Protein AF-A0A538P9Y5-F1 (afdb_monomer_lite)

pLDDT: mean 92.34, std 9.32, range [48.12, 98.31]

Foldseek 3Di:
DDDPPVVVVVVVVVVVVVVVVVVVVVVVVVVVVVVVVVVVVLVVVLVVCVVVVHDSALVSVCVVVDDDPPQQALAVLLVVLVVLADADPDCLSVCVVPPDDDPPPDDDDPVRVVSVVVRCVSSVVSVVSNVVSVVRPHHDDPDRSRD

Sequence (147 aa):
MSKSQPDILHRTRVALLWLVALLILGLVGSAVAWRMRLTRTVDAQLAALRVAGLPTSGAELNQWYPAVPDSENAALVLTQAFALMRTFPDQRSNEVARFKPPPRGQPLTPDKVKLLSDYLNLNAAALEKAAEAIKLPKSRYPIDLAQ

Secondary structure (DSSP, 8-state):
----HHHHHHHHHHHHHHHHHHHHHHHHHHHHHHHHHHHHHHHHHHHHHHHTT---SHHHHHHHSPPPPGGGBHHHHHHHHHHH----SSTHHHHHHT--PPPTTPPPPHHHHHHHHHHHHHTHHHHHHHHHHTTSSB---------

Radius of gyration: 33.43 Å; chains: 1; bounding box: 58×59×93 Å

Structure (mmCIF, N/CA/C/O backbone):
data_AF-A0A538P9Y5-F1
#
_entry.id   AF-A0A538P9Y5-F1
#
loop_
_atom_site.group_PDB
_atom_site.id
_atom_site.type_symbol
_atom_site.label_atom_id
_atom_site.label_alt_id
_atom_site.label_comp_id
_atom_site.label_asym_id
_atom_site.label_entity_id
_atom_site.label_seq_id
_atom_site.pdbx_PDB_ins_code
_atom_site.Cartn_x
_atom_site.Cartn_y
_atom_site.Cartn_z
_atom_site.occupancy
_atom_site.B_iso_or_equiv
_atom_site.auth_seq_id
_atom_site.auth_comp_id
_atom_site.auth_asym_id
_atom_site.auth_atom_id
_atom_site.pdbx_PDB_model_num
ATOM 1 N N . MET A 1 1 ? 38.936 42.019 -61.406 1.00 48.12 1 MET A N 1
ATOM 2 C CA . MET A 1 1 ? 38.155 40.762 -61.483 1.00 48.12 1 MET A CA 1
ATOM 3 C C . MET A 1 1 ? 37.155 40.733 -60.332 1.00 48.12 1 MET A C 1
ATOM 5 O O . MET A 1 1 ? 37.506 40.333 -59.230 1.00 48.12 1 MET A O 1
ATOM 9 N N . SER A 1 2 ? 35.946 41.248 -60.571 1.00 51.84 2 SER A N 1
ATOM 10 C CA . SER A 1 2 ? 34.852 41.291 -59.591 1.00 51.84 2 SER A CA 1
ATOM 11 C C . SER A 1 2 ? 34.094 39.964 -59.654 1.00 51.84 2 SER A C 1
ATOM 13 O O . SER A 1 2 ? 33.514 39.648 -60.691 1.00 51.84 2 SER A O 1
ATOM 15 N N . LYS A 1 3 ? 34.159 39.137 -58.602 1.00 53.53 3 LYS A N 1
ATOM 16 C CA . LYS A 1 3 ? 33.306 37.941 -58.505 1.00 53.53 3 LYS A CA 1
ATOM 17 C C . LYS A 1 3 ? 31.859 38.419 -58.394 1.00 53.53 3 LYS A C 1
ATOM 19 O O . LYS A 1 3 ? 31.541 39.172 -57.478 1.00 53.53 3 LYS A O 1
ATOM 24 N N . SER A 1 4 ? 31.017 37.999 -59.336 1.00 57.44 4 SER A N 1
ATOM 25 C CA . SER A 1 4 ? 29.605 38.373 -59.407 1.00 57.44 4 SER A CA 1
ATOM 26 C C . SER A 1 4 ? 28.906 38.044 -58.080 1.00 57.44 4 SER A C 1
ATOM 28 O O . SER A 1 4 ? 28.893 36.899 -57.633 1.00 57.44 4 SER A O 1
ATOM 30 N N . GLN A 1 5 ? 28.349 39.066 -57.431 1.00 57.06 5 GLN A N 1
ATOM 31 C CA . GLN A 1 5 ? 27.617 39.023 -56.158 1.00 57.06 5 GLN A CA 1
ATOM 32 C C . GLN A 1 5 ? 26.637 37.825 -55.972 1.00 57.06 5 GLN A C 1
ATOM 34 O O . GLN A 1 5 ? 26.583 37.300 -54.855 1.00 57.06 5 GLN A O 1
ATOM 39 N N . PRO A 1 6 ? 25.908 37.317 -56.997 1.00 61.50 6 PRO A N 1
ATOM 40 C CA . PRO A 1 6 ? 25.068 36.111 -56.878 1.00 61.50 6 PRO A CA 1
ATOM 41 C C . PRO A 1 6 ? 25.816 34.798 -56.569 1.00 61.50 6 PRO A C 1
ATOM 43 O O . PRO A 1 6 ? 25.277 33.962 -55.840 1.00 61.50 6 PRO A O 1
ATOM 46 N N . ASP A 1 7 ? 27.058 34.615 -57.034 1.00 68.62 7 ASP A N 1
ATOM 47 C CA . ASP A 1 7 ? 27.823 33.371 -56.806 1.00 68.62 7 ASP A CA 1
ATOM 48 C C . ASP A 1 7 ? 28.241 33.205 -55.341 1.00 68.62 7 ASP A C 1
ATOM 50 O O . ASP A 1 7 ? 28.328 32.095 -54.809 1.00 68.62 7 ASP A O 1
ATOM 54 N N . ILE A 1 8 ? 28.496 34.326 -54.665 1.00 70.44 8 ILE A N 1
ATOM 55 C CA . ILE A 1 8 ? 28.894 34.344 -53.257 1.00 70.44 8 ILE A CA 1
ATOM 56 C C . ILE A 1 8 ? 27.695 33.960 -52.379 1.00 70.44 8 ILE A C 1
ATOM 58 O O . ILE A 1 8 ? 27.845 33.155 -51.462 1.00 70.44 8 ILE A O 1
ATOM 62 N N . LEU A 1 9 ? 26.497 34.461 -52.704 1.00 73.00 9 LEU A N 1
ATOM 63 C CA . LEU A 1 9 ? 25.253 34.158 -51.986 1.00 73.00 9 LEU A CA 1
ATOM 64 C C . LEU A 1 9 ? 24.808 32.697 -52.148 1.00 73.00 9 LEU A C 1
ATOM 66 O O . LEU A 1 9 ? 24.272 32.106 -51.211 1.00 73.00 9 LEU A O 1
ATOM 70 N N . HIS A 1 10 ? 25.027 32.089 -53.316 1.00 77.31 10 HIS A N 1
ATOM 71 C CA . HIS A 1 10 ? 24.706 30.676 -53.524 1.00 77.31 10 HIS A CA 1
ATOM 72 C C . HIS A 1 10 ? 25.646 29.760 -52.722 1.00 77.31 10 HIS A C 1
ATOM 74 O O . HIS A 1 10 ? 25.187 28.856 -52.021 1.00 77.31 10 HIS A O 1
ATOM 80 N N . ARG A 1 11 ? 26.957 30.042 -52.734 1.00 80.56 11 ARG A N 1
ATOM 81 C CA . ARG A 1 11 ? 27.956 29.261 -51.982 1.00 80.56 11 ARG A CA 1
ATOM 82 C C . ARG A 1 11 ? 27.764 29.354 -50.468 1.00 80.56 11 ARG A C 1
ATOM 84 O O . ARG A 1 11 ? 27.915 28.342 -49.790 1.00 80.56 11 ARG A O 1
ATOM 91 N N . THR A 1 12 ? 27.401 30.522 -49.935 1.00 83.81 12 THR A N 1
ATOM 92 C CA . THR A 1 12 ? 27.124 30.682 -48.496 1.00 83.81 12 THR A CA 1
ATOM 93 C C . THR A 1 12 ? 25.862 29.942 -48.064 1.00 83.81 12 THR A C 1
ATOM 95 O O . THR A 1 12 ? 25.878 29.297 -47.020 1.00 83.81 12 THR A O 1
ATOM 98 N N . ARG A 1 13 ? 24.795 29.953 -48.875 1.00 87.00 13 ARG A N 1
ATOM 99 C CA . ARG A 1 13 ? 23.573 29.172 -48.608 1.00 87.00 13 ARG A CA 1
ATOM 100 C C . ARG A 1 13 ? 23.838 27.670 -48.606 1.00 87.00 13 ARG A C 1
ATOM 102 O O . ARG A 1 13 ? 23.397 26.985 -47.692 1.00 87.00 13 ARG A O 1
ATOM 109 N N . VAL A 1 14 ? 24.589 27.164 -49.585 1.00 88.25 14 VAL A N 1
ATOM 110 C CA . VAL A 1 14 ? 24.961 25.741 -49.642 1.00 88.25 14 VAL A CA 1
ATOM 111 C C . VAL A 1 14 ? 25.838 25.357 -48.446 1.00 88.25 14 VAL A C 1
ATOM 113 O O . VAL A 1 14 ? 25.577 24.343 -47.808 1.00 88.25 14 VAL A O 1
ATOM 116 N N . ALA A 1 15 ? 26.821 26.184 -48.078 1.00 89.94 15 ALA A N 1
ATOM 117 C CA . ALA A 1 15 ? 27.643 25.952 -46.888 1.00 89.94 15 ALA A CA 1
ATOM 118 C C . ALA A 1 15 ? 26.819 25.965 -45.586 1.00 89.94 15 ALA A C 1
ATOM 120 O O . ALA A 1 15 ? 27.039 25.124 -44.718 1.00 89.94 15 ALA A O 1
ATOM 121 N N . LEU A 1 16 ? 25.840 26.869 -45.466 1.00 92.50 16 LEU A N 1
ATOM 122 C CA . LEU A 1 16 ? 24.929 26.921 -44.322 1.00 92.50 16 LEU A CA 1
ATOM 123 C C . LEU A 1 16 ? 24.045 25.669 -44.249 1.00 92.50 16 LEU A C 1
ATOM 125 O O . LEU A 1 16 ? 23.893 25.105 -43.172 1.00 92.50 16 LEU A O 1
ATOM 129 N N . LEU A 1 17 ? 23.508 25.202 -45.381 1.00 94.44 17 LEU A N 1
ATOM 130 C CA . LEU A 1 17 ? 22.728 23.962 -45.442 1.00 94.44 17 LEU A CA 1
ATOM 131 C C . LEU A 1 17 ? 23.563 22.747 -45.020 1.00 94.44 17 LEU A C 1
ATOM 133 O O . LEU A 1 17 ? 23.082 21.929 -44.242 1.00 94.44 17 LEU A O 1
ATOM 137 N N . TRP A 1 18 ? 24.820 22.655 -45.462 1.00 95.38 18 TRP A N 1
ATOM 138 C CA . TRP A 1 18 ? 25.735 21.597 -45.022 1.00 95.38 18 TRP A CA 1
ATOM 139 C C . TRP A 1 18 ? 26.059 21.681 -43.532 1.00 95.38 18 TRP A C 1
ATOM 141 O O . TRP A 1 18 ? 26.080 20.657 -42.855 1.00 95.38 18 TRP A O 1
ATOM 151 N N . LEU A 1 19 ? 26.268 22.885 -43.000 1.00 95.19 19 LEU A N 1
ATOM 152 C CA . LEU A 1 19 ? 26.520 23.086 -41.575 1.00 95.19 19 LEU A CA 1
ATOM 153 C C . LEU A 1 19 ? 25.301 22.693 -40.731 1.00 95.19 19 LEU A C 1
ATOM 155 O O . LEU A 1 19 ? 25.447 21.985 -39.738 1.00 95.19 19 LEU A O 1
ATOM 159 N N . VAL A 1 20 ? 24.096 23.077 -41.155 1.00 95.94 20 VAL A N 1
ATOM 160 C CA . VAL A 1 20 ? 22.843 22.653 -40.514 1.00 95.94 20 VAL A CA 1
ATOM 161 C C . VAL A 1 20 ? 22.673 21.136 -40.605 1.00 95.94 20 VAL A C 1
ATOM 163 O O . VAL A 1 20 ? 22.346 20.506 -39.603 1.00 95.94 20 VAL A O 1
ATOM 166 N N . ALA A 1 21 ? 22.951 20.526 -41.759 1.00 95.62 21 ALA A N 1
ATOM 167 C CA . ALA A 1 21 ? 22.885 19.076 -41.926 1.00 95.62 21 ALA A CA 1
ATOM 168 C C . ALA A 1 21 ? 23.868 18.343 -40.998 1.00 95.62 21 ALA A C 1
ATOM 170 O O . ALA A 1 21 ? 23.487 17.359 -40.368 1.00 95.62 21 ALA A O 1
ATOM 171 N N . LEU A 1 22 ? 25.100 18.841 -40.851 1.00 96.75 22 LEU A N 1
ATOM 172 C CA . LEU A 1 22 ? 26.089 18.285 -39.922 1.00 96.75 22 LEU A CA 1
ATOM 173 C C . LEU A 1 22 ? 25.668 18.451 -38.458 1.00 96.75 22 LEU A C 1
ATOM 175 O O . LEU A 1 22 ? 25.842 17.522 -37.672 1.00 96.75 22 LEU A O 1
ATOM 179 N N . LEU A 1 23 ? 25.079 19.594 -38.092 1.00 96.75 23 LEU A N 1
ATOM 180 C CA . LEU A 1 23 ? 24.536 19.807 -36.748 1.00 96.75 23 LEU A CA 1
ATOM 181 C C . LEU A 1 23 ? 23.391 18.837 -36.445 1.00 96.75 23 LEU A C 1
ATOM 183 O O . LEU A 1 23 ? 23.378 18.226 -35.378 1.00 96.75 23 LEU A O 1
ATOM 187 N N . ILE A 1 24 ? 22.465 18.646 -37.389 1.00 96.75 24 ILE A N 1
ATOM 188 C CA . ILE A 1 24 ? 21.375 17.672 -37.253 1.00 96.75 24 ILE A CA 1
ATOM 189 C C . ILE A 1 24 ? 21.947 16.257 -37.127 1.00 96.75 24 ILE A C 1
ATOM 191 O O . ILE A 1 24 ? 21.546 15.521 -36.229 1.00 96.75 24 ILE A O 1
ATOM 195 N N . LEU A 1 25 ? 22.917 15.885 -37.967 1.00 97.31 25 LEU A N 1
ATOM 196 C CA . LEU A 1 25 ? 23.564 14.574 -37.912 1.00 97.31 25 LEU A CA 1
ATOM 197 C C . LEU A 1 25 ? 24.246 14.339 -36.554 1.00 97.31 25 LEU A C 1
ATOM 199 O O . LEU A 1 25 ? 24.100 13.268 -35.969 1.00 97.31 25 LEU A O 1
ATOM 203 N N . GLY A 1 26 ? 24.943 15.347 -36.023 1.00 96.88 26 GLY A N 1
ATOM 204 C CA . GLY A 1 26 ? 25.562 15.294 -34.698 1.00 96.88 26 GLY A CA 1
ATOM 205 C C . GLY A 1 26 ? 24.537 15.165 -33.567 1.00 96.88 26 GLY A C 1
ATOM 206 O O . GLY A 1 26 ? 24.728 14.376 -32.638 1.00 96.88 26 GLY A O 1
ATOM 207 N N . LEU A 1 27 ? 23.409 15.874 -33.661 1.00 97.25 27 LEU A N 1
ATOM 208 C CA . LEU A 1 27 ? 22.330 15.788 -32.677 1.00 97.25 27 LEU A CA 1
ATOM 209 C C . LEU A 1 27 ? 21.660 14.407 -32.700 1.00 97.25 27 LEU A C 1
ATOM 211 O O . LEU A 1 27 ? 21.493 13.784 -31.655 1.00 97.25 27 LEU A O 1
ATOM 215 N N . VAL A 1 28 ? 21.344 13.886 -33.888 1.00 97.31 28 VAL A N 1
ATOM 216 C CA . VAL A 1 28 ? 20.775 12.540 -34.053 1.00 97.31 28 VAL A CA 1
ATOM 217 C C . VAL A 1 28 ? 21.761 11.482 -33.562 1.00 97.31 28 VAL A C 1
ATOM 219 O O . VAL A 1 28 ? 21.381 10.602 -32.792 1.00 97.31 28 VAL A O 1
ATOM 222 N N . GLY A 1 29 ? 23.038 11.594 -33.934 1.00 97.06 29 GLY A N 1
ATOM 223 C CA . GLY A 1 29 ? 24.089 10.682 -33.488 1.00 97.06 29 GLY A CA 1
ATOM 224 C C . GLY A 1 29 ? 24.240 10.659 -31.967 1.00 97.06 29 GLY A C 1
ATOM 225 O O . GLY A 1 29 ? 24.311 9.583 -31.372 1.00 97.06 29 GLY A O 1
ATOM 226 N N . SER A 1 30 ? 24.217 11.826 -31.317 1.00 95.88 30 SER A N 1
ATOM 227 C CA . SER A 1 30 ? 24.301 11.910 -29.853 1.00 95.88 30 SER A CA 1
ATOM 228 C C . SER A 1 30 ? 23.059 11.336 -29.160 1.00 95.88 30 SER A C 1
ATOM 230 O O . SER A 1 30 ? 23.203 10.580 -28.198 1.00 95.88 30 SER A O 1
ATOM 232 N N . ALA A 1 31 ? 21.854 11.594 -29.678 1.00 96.62 31 ALA A N 1
ATOM 233 C CA . ALA A 1 31 ? 20.615 11.014 -29.158 1.00 96.62 31 ALA A CA 1
ATOM 234 C C . ALA A 1 31 ? 20.589 9.479 -29.283 1.00 96.62 31 ALA A C 1
ATOM 236 O O . ALA A 1 31 ? 20.201 8.787 -28.339 1.00 96.62 31 ALA A O 1
ATOM 237 N N . VAL A 1 32 ? 21.047 8.934 -30.416 1.00 97.44 32 VAL A N 1
ATOM 238 C CA . VAL A 1 32 ? 21.165 7.482 -30.628 1.00 97.44 32 VAL A CA 1
ATOM 239 C C . VAL A 1 32 ? 22.190 6.878 -29.671 1.00 97.44 32 VAL A C 1
ATOM 241 O O . VAL A 1 32 ? 21.878 5.905 -28.985 1.00 97.44 32 VAL A O 1
ATOM 244 N N . ALA A 1 33 ? 23.381 7.473 -29.557 1.00 96.88 33 ALA A N 1
ATOM 245 C CA . ALA A 1 33 ? 24.425 6.993 -28.652 1.00 96.88 33 ALA A CA 1
ATOM 246 C C . ALA A 1 33 ? 23.962 7.001 -27.186 1.00 96.88 33 ALA A C 1
ATOM 248 O O . ALA A 1 33 ? 24.170 6.025 -26.459 1.00 96.88 33 ALA A O 1
ATOM 249 N N . TRP A 1 34 ? 23.277 8.068 -26.765 1.00 97.56 34 TRP A N 1
ATOM 250 C CA . TRP A 1 34 ? 22.658 8.160 -25.445 1.00 97.56 34 TRP A CA 1
ATOM 251 C C . TRP A 1 34 ? 21.644 7.037 -25.222 1.00 97.56 34 TRP A C 1
ATOM 253 O O . TRP A 1 34 ? 21.711 6.333 -24.214 1.00 97.56 34 TRP A O 1
ATOM 263 N N . ARG A 1 35 ? 20.724 6.834 -26.172 1.00 97.06 35 ARG A N 1
ATOM 264 C CA . ARG A 1 35 ? 19.657 5.834 -26.055 1.00 97.06 35 ARG A CA 1
ATOM 265 C C . ARG A 1 35 ? 20.216 4.414 -26.012 1.00 97.06 35 ARG A C 1
ATOM 267 O O . ARG A 1 35 ? 19.798 3.638 -25.164 1.00 97.06 35 ARG A O 1
ATOM 274 N N . MET A 1 36 ? 21.227 4.108 -26.826 1.00 96.50 36 MET A N 1
ATOM 275 C CA . MET A 1 36 ? 21.933 2.824 -26.778 1.00 96.50 36 MET A CA 1
ATOM 276 C C . MET A 1 36 ? 22.640 2.597 -25.440 1.00 96.50 36 MET A C 1
ATOM 278 O O . MET A 1 36 ? 22.582 1.493 -24.899 1.00 96.50 36 MET A O 1
ATOM 282 N N . ARG A 1 37 ? 23.308 3.621 -24.892 1.00 96.69 37 ARG A N 1
ATOM 283 C CA . ARG A 1 37 ? 23.951 3.522 -23.575 1.00 96.69 37 ARG A CA 1
ATOM 284 C C . ARG A 1 37 ? 22.916 3.258 -22.485 1.00 96.69 37 ARG A C 1
ATOM 286 O O . ARG A 1 37 ? 23.132 2.368 -21.671 1.00 96.69 37 ARG A O 1
ATOM 293 N N . LEU A 1 38 ? 21.802 3.989 -22.504 1.00 96.00 38 LEU A N 1
ATOM 294 C CA . LEU A 1 38 ? 20.720 3.826 -21.539 1.00 96.00 38 LEU A CA 1
ATOM 295 C C . LEU A 1 38 ? 20.123 2.417 -21.597 1.00 96.00 38 LEU A C 1
ATOM 297 O O . LEU A 1 38 ? 20.044 1.764 -20.562 1.00 96.00 38 LEU A O 1
ATOM 301 N N . THR A 1 39 ? 19.779 1.926 -22.793 1.00 95.56 39 THR A N 1
ATOM 302 C CA . THR A 1 39 ? 19.260 0.563 -22.982 1.00 95.56 39 THR A CA 1
ATOM 303 C C . THR A 1 39 ? 20.232 -0.474 -22.431 1.00 95.56 39 THR A C 1
ATOM 305 O O . THR A 1 39 ? 19.843 -1.279 -21.597 1.00 95.56 39 THR A O 1
ATOM 308 N N . ARG A 1 40 ? 21.525 -0.384 -22.770 1.00 96.25 40 ARG A N 1
ATOM 309 C CA . ARG A 1 40 ? 22.541 -1.311 -22.243 1.00 96.25 40 ARG A CA 1
ATOM 310 C C . ARG A 1 40 ? 22.645 -1.282 -20.720 1.00 96.25 40 ARG A C 1
ATOM 312 O O . ARG A 1 40 ? 22.845 -2.323 -20.105 1.00 96.25 40 ARG A O 1
ATOM 319 N N . THR A 1 41 ? 22.556 -0.102 -20.106 1.00 96.38 41 THR A N 1
ATOM 320 C CA . THR A 1 41 ? 22.600 0.024 -18.644 1.00 96.38 41 THR A CA 1
ATOM 321 C C . THR A 1 41 ? 21.370 -0.601 -17.991 1.00 96.38 41 THR A C 1
ATOM 323 O O . THR A 1 41 ? 21.524 -1.331 -17.015 1.00 96.38 41 THR A O 1
ATOM 326 N N . VAL A 1 42 ? 20.176 -0.360 -18.536 1.00 95.56 42 VAL A N 1
ATOM 327 C CA . VAL A 1 42 ? 18.930 -0.972 -18.049 1.00 95.56 42 VAL A CA 1
ATOM 328 C C . VAL A 1 42 ? 18.979 -2.491 -18.211 1.00 95.56 42 VAL A C 1
ATOM 330 O O . VAL A 1 42 ? 18.750 -3.208 -17.242 1.00 95.56 42 VAL A O 1
ATOM 333 N N . ASP A 1 43 ? 19.371 -2.988 -19.384 1.00 95.44 43 ASP A N 1
ATOM 334 C CA . ASP A 1 43 ? 19.462 -4.423 -19.664 1.00 95.44 43 ASP A CA 1
ATOM 335 C C . ASP A 1 43 ? 20.455 -5.122 -18.731 1.00 95.44 43 ASP A C 1
ATOM 337 O O . ASP A 1 43 ? 20.166 -6.198 -18.213 1.00 95.44 43 ASP A O 1
ATOM 341 N N . ALA A 1 44 ? 21.607 -4.499 -18.461 1.00 95.06 44 ALA A N 1
ATOM 342 C CA . ALA A 1 44 ? 22.591 -5.038 -17.527 1.00 95.06 44 ALA A CA 1
ATOM 343 C C . ALA A 1 44 ? 22.040 -5.131 -16.093 1.00 95.06 44 ALA A C 1
ATOM 345 O O . ALA A 1 44 ? 22.286 -6.119 -15.401 1.00 95.06 44 ALA A O 1
ATOM 346 N N . GLN A 1 45 ? 21.270 -4.132 -15.649 1.00 95.56 45 GLN A N 1
ATOM 347 C CA . GLN A 1 45 ? 20.633 -4.151 -14.330 1.00 95.56 45 GLN A CA 1
ATOM 348 C C . GLN A 1 45 ? 19.528 -5.208 -14.247 1.00 95.56 45 GLN A C 1
ATOM 350 O O . GLN A 1 45 ? 19.494 -5.975 -13.286 1.00 95.56 45 GLN A O 1
ATOM 355 N N . LEU A 1 46 ? 18.665 -5.307 -15.262 1.00 95.06 46 LEU A N 1
ATOM 356 C CA . LEU A 1 46 ? 17.629 -6.341 -15.323 1.00 95.06 46 LEU A CA 1
ATOM 357 C C . LEU A 1 46 ? 18.247 -7.744 -15.392 1.00 95.06 46 LEU A C 1
ATOM 359 O O . LEU A 1 46 ? 17.766 -8.658 -14.729 1.00 95.06 46 LEU A O 1
ATOM 363 N N . ALA A 1 47 ? 19.345 -7.926 -16.126 1.00 94.00 47 ALA A N 1
ATOM 364 C CA . ALA A 1 47 ? 20.072 -9.191 -16.153 1.00 94.00 47 ALA A CA 1
ATOM 365 C C . ALA A 1 47 ? 20.625 -9.555 -14.767 1.00 94.00 47 ALA A C 1
ATOM 367 O O . ALA A 1 47 ? 20.466 -10.694 -14.333 1.00 94.00 47 ALA A O 1
ATOM 368 N N . ALA A 1 48 ? 21.208 -8.593 -14.044 1.00 95.31 48 ALA A N 1
ATOM 369 C CA . ALA A 1 48 ? 21.683 -8.813 -12.680 1.00 95.31 48 ALA A CA 1
ATOM 370 C C . ALA A 1 48 ? 20.539 -9.189 -11.717 1.00 95.31 48 ALA A C 1
ATOM 372 O O . ALA A 1 48 ? 20.690 -10.118 -10.925 1.00 95.31 48 ALA A O 1
ATOM 373 N N . LEU A 1 49 ? 19.377 -8.531 -11.821 1.00 94.25 49 LEU A N 1
ATOM 374 C CA . LEU A 1 49 ? 18.178 -8.873 -11.042 1.00 94.25 49 LEU A CA 1
ATOM 375 C C . LEU A 1 49 ? 17.661 -10.281 -11.367 1.00 94.25 49 LEU A C 1
ATOM 377 O O . LEU A 1 49 ? 17.344 -11.043 -10.455 1.00 94.25 49 LEU A O 1
ATOM 381 N N . ARG A 1 50 ? 17.642 -10.657 -12.650 1.00 93.44 50 ARG A N 1
ATOM 382 C CA . ARG A 1 50 ? 17.226 -11.996 -13.082 1.00 93.44 50 ARG A CA 1
ATOM 383 C C . ARG A 1 50 ? 18.192 -13.077 -12.585 1.00 93.44 50 ARG A C 1
ATOM 385 O O . ARG A 1 50 ? 17.738 -14.128 -12.144 1.00 93.44 50 ARG A O 1
ATOM 392 N N . VAL A 1 51 ? 19.503 -12.815 -12.584 1.00 94.88 51 VAL A N 1
ATOM 393 C CA . VAL A 1 51 ? 20.512 -13.713 -11.983 1.00 94.88 51 VAL A CA 1
ATOM 394 C C . VAL A 1 51 ? 20.308 -13.855 -10.470 1.00 94.88 51 VAL A C 1
ATOM 396 O O . VAL A 1 51 ? 20.508 -14.939 -9.931 1.00 94.88 51 VAL A O 1
ATOM 399 N N . ALA A 1 52 ? 19.853 -12.801 -9.790 1.00 94.44 52 ALA A N 1
ATOM 400 C CA . ALA A 1 52 ? 19.486 -12.849 -8.375 1.00 94.44 52 ALA A CA 1
ATOM 401 C C . ALA A 1 52 ? 18.137 -13.552 -8.100 1.00 94.44 52 ALA A C 1
ATOM 403 O O . ALA A 1 52 ? 17.737 -13.660 -6.942 1.00 94.44 52 ALA A O 1
ATOM 404 N N . GLY A 1 53 ? 17.429 -14.022 -9.135 1.00 92.25 53 GLY A N 1
ATOM 405 C CA . GLY A 1 53 ? 16.128 -14.684 -9.004 1.00 92.25 53 GLY A CA 1
ATOM 406 C C . GLY A 1 53 ? 14.964 -13.732 -8.710 1.00 92.25 53 GLY A C 1
ATOM 407 O O . GLY A 1 53 ? 13.917 -14.180 -8.246 1.00 92.25 53 GLY A O 1
ATOM 408 N N . LEU A 1 54 ? 15.139 -12.429 -8.954 1.00 94.31 54 LEU A N 1
ATOM 409 C CA . LEU A 1 54 ? 14.103 -11.417 -8.752 1.00 94.31 54 LEU A CA 1
ATOM 410 C C . LEU A 1 54 ? 13.285 -11.207 -10.038 1.00 94.31 54 LEU A C 1
ATOM 412 O O . LEU A 1 54 ? 13.852 -11.259 -11.134 1.00 94.31 54 LEU A O 1
ATOM 416 N N . PRO A 1 55 ? 11.970 -10.938 -9.931 1.00 93.88 55 PRO A N 1
ATOM 417 C CA . PRO A 1 55 ? 11.141 -10.647 -11.094 1.00 93.88 55 PRO A CA 1
ATOM 418 C C . PRO A 1 55 ? 11.557 -9.319 -11.740 1.00 93.88 55 PRO A C 1
ATOM 420 O O . PRO A 1 55 ? 11.770 -8.313 -11.064 1.00 93.88 55 PRO A O 1
ATOM 423 N N . THR A 1 56 ? 11.647 -9.314 -13.067 1.00 94.19 56 THR A N 1
ATOM 424 C CA . THR A 1 56 ? 12.056 -8.160 -13.890 1.00 94.19 56 THR A CA 1
ATOM 425 C C . THR A 1 56 ? 10.936 -7.626 -14.781 1.00 94.19 56 THR A C 1
ATOM 427 O O . THR A 1 56 ? 11.133 -6.675 -15.533 1.00 94.19 56 THR A O 1
ATOM 430 N N . SER A 1 57 ? 9.754 -8.233 -14.697 1.00 92.12 57 SER A N 1
ATOM 431 C CA . SER A 1 57 ? 8.539 -7.806 -15.388 1.00 92.12 57 SER A CA 1
ATOM 432 C C . SER A 1 57 ? 7.321 -8.008 -14.492 1.00 92.12 57 SER A C 1
ATOM 434 O O . SER A 1 57 ? 7.361 -8.806 -13.553 1.00 92.12 57 SER A O 1
ATOM 436 N N . GLY A 1 58 ? 6.222 -7.324 -14.810 1.00 91.12 58 GLY A N 1
ATOM 437 C CA . GLY A 1 58 ? 4.956 -7.510 -14.107 1.00 91.12 58 GLY A CA 1
ATOM 438 C C . GLY A 1 58 ? 4.437 -8.950 -14.179 1.00 91.12 58 GLY A C 1
ATOM 439 O O . GLY A 1 58 ? 3.994 -9.514 -13.181 1.00 91.12 58 GLY A O 1
ATOM 440 N N . ALA A 1 59 ? 4.569 -9.600 -15.339 1.00 91.19 59 ALA A N 1
ATOM 441 C CA . ALA A 1 59 ? 4.182 -11.000 -15.513 1.00 91.19 59 ALA A CA 1
ATOM 442 C C . ALA A 1 59 ? 4.988 -11.945 -14.603 1.00 91.19 59 ALA A C 1
ATOM 444 O O . ALA A 1 59 ? 4.404 -12.793 -13.927 1.00 91.19 59 ALA A O 1
ATOM 445 N N . GLU A 1 60 ? 6.312 -11.767 -14.539 1.00 92.50 60 GLU A N 1
ATOM 446 C CA . GLU A 1 60 ? 7.175 -12.522 -13.618 1.00 92.50 60 GLU A CA 1
ATOM 447 C C . GLU A 1 60 ? 6.816 -12.227 -12.155 1.00 92.50 60 GLU A C 1
ATOM 449 O O . GLU A 1 60 ? 6.763 -13.143 -11.338 1.00 92.50 60 GLU A O 1
ATOM 454 N N . LEU A 1 61 ? 6.508 -10.971 -11.817 1.00 92.12 61 LEU A N 1
ATOM 455 C CA . LEU A 1 61 ? 6.104 -10.577 -10.468 1.00 92.12 61 LEU A CA 1
ATOM 456 C C . LEU A 1 61 ? 4.766 -11.213 -10.060 1.00 92.12 61 LEU A C 1
ATOM 458 O O . LEU A 1 61 ? 4.630 -11.687 -8.934 1.00 92.12 61 LEU A O 1
ATOM 462 N N . ASN A 1 62 ? 3.795 -11.269 -10.973 1.00 90.75 62 ASN A N 1
ATOM 463 C CA . ASN A 1 62 ? 2.495 -11.892 -10.730 1.00 90.75 62 ASN A CA 1
ATOM 464 C C . ASN A 1 62 ? 2.595 -13.415 -10.547 1.00 90.75 62 ASN A C 1
ATOM 466 O O . ASN A 1 62 ? 1.799 -14.004 -9.818 1.00 90.75 62 ASN A O 1
ATOM 470 N N . GLN A 1 63 ? 3.572 -14.056 -11.193 1.00 89.38 63 GLN A N 1
ATOM 471 C CA . GLN A 1 63 ? 3.890 -15.466 -10.959 1.00 89.38 63 GLN A CA 1
ATOM 472 C C . GLN A 1 63 ? 4.611 -15.667 -9.622 1.00 89.38 63 GLN A C 1
ATOM 474 O O . GLN A 1 63 ? 4.301 -16.606 -8.891 1.00 89.38 63 GLN A O 1
ATOM 479 N N . TRP A 1 64 ? 5.552 -14.777 -9.293 1.00 89.38 64 TRP A N 1
ATOM 480 C CA . TRP A 1 64 ? 6.344 -14.838 -8.064 1.00 89.38 64 TRP A CA 1
ATOM 481 C C . TRP A 1 64 ? 5.502 -14.610 -6.802 1.00 89.38 64 TRP A C 1
ATOM 483 O O . TRP A 1 64 ? 5.726 -15.248 -5.775 1.00 89.38 64 TRP A O 1
ATOM 493 N N . TYR A 1 65 ? 4.494 -13.744 -6.888 1.00 88.25 65 TYR A N 1
ATOM 494 C CA . TYR A 1 65 ? 3.510 -13.513 -5.839 1.00 88.25 65 TYR A CA 1
ATOM 495 C C . TYR A 1 65 ? 2.136 -13.963 -6.354 1.00 88.25 65 TYR A C 1
ATOM 497 O O . TYR A 1 65 ? 1.460 -13.154 -6.981 1.00 88.25 65 TYR A O 1
ATOM 505 N N . PRO A 1 66 ? 1.725 -15.235 -6.157 1.00 87.19 66 PRO A N 1
ATOM 506 C CA . PRO A 1 66 ? 0.539 -15.823 -6.788 1.00 87.19 66 PRO A CA 1
ATOM 507 C C . PRO A 1 66 ? -0.779 -15.350 -6.167 1.00 87.19 66 PRO A C 1
ATOM 509 O O . PRO A 1 66 ? -0.816 -14.781 -5.072 1.00 87.19 66 PRO A O 1
ATOM 512 N N . ALA A 1 67 ? -1.878 -15.489 -6.914 1.00 89.19 67 ALA A N 1
ATOM 513 C CA . ALA A 1 67 ? -3.197 -15.061 -6.451 1.00 89.19 67 ALA A CA 1
ATOM 514 C C . ALA A 1 67 ? -3.656 -15.954 -5.294 1.00 89.19 67 ALA A C 1
ATOM 516 O O . ALA A 1 67 ? -3.393 -17.157 -5.277 1.00 89.19 67 ALA A O 1
ATOM 517 N N . VAL A 1 68 ? -4.328 -15.355 -4.315 1.00 92.38 68 VAL A N 1
ATOM 518 C CA . VAL A 1 68 ? -4.877 -16.078 -3.167 1.00 92.38 68 VAL A CA 1
ATOM 519 C C . VAL A 1 68 ? -6.359 -16.327 -3.440 1.00 92.38 68 VAL A C 1
ATOM 521 O O . VAL A 1 68 ? -7.048 -15.359 -3.764 1.00 92.38 68 VAL A O 1
ATOM 524 N N . PRO A 1 69 ? -6.861 -17.569 -3.303 1.00 93.44 69 PRO A N 1
ATOM 525 C CA . PRO A 1 69 ? -8.290 -17.848 -3.403 1.00 93.44 69 PRO A CA 1
ATOM 526 C C . PRO A 1 69 ? -9.094 -16.978 -2.437 1.00 93.44 69 PRO A C 1
ATOM 528 O O . PRO A 1 69 ? -8.696 -16.812 -1.285 1.00 93.44 69 PRO A O 1
ATOM 531 N N . ASP A 1 70 ? -10.244 -16.471 -2.874 1.00 93.38 70 ASP A N 1
ATOM 532 C CA . ASP A 1 70 ? -11.046 -15.525 -2.087 1.00 93.38 70 ASP A CA 1
ATOM 533 C C . ASP A 1 70 ? -11.403 -16.055 -0.689 1.00 93.38 70 ASP A C 1
ATOM 535 O O . ASP A 1 70 ? -11.363 -15.305 0.284 1.00 93.38 70 ASP A O 1
ATOM 539 N N . SER A 1 71 ? -11.666 -17.362 -0.562 1.00 94.12 71 SER A N 1
ATOM 540 C CA . SER A 1 71 ? -11.971 -18.0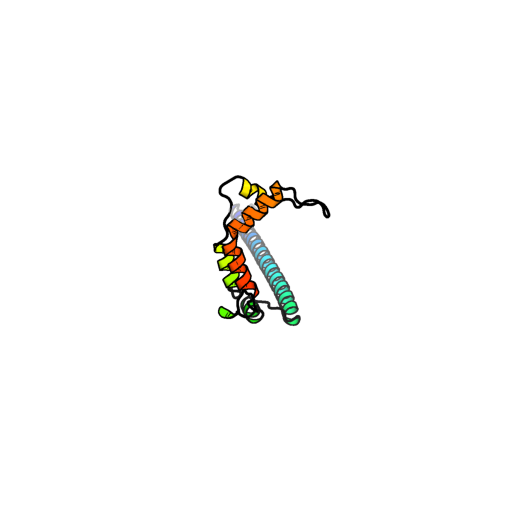29 0.714 1.00 94.12 71 SER A CA 1
ATOM 541 C C . SER A 1 71 ? -10.811 -18.042 1.713 1.00 94.12 71 SER A C 1
ATOM 543 O O . SER A 1 71 ? -11.031 -18.255 2.899 1.00 94.12 71 SER A O 1
ATOM 545 N N . GLU A 1 72 ? -9.578 -17.847 1.246 1.00 95.81 72 GLU A N 1
ATOM 546 C CA . GLU A 1 72 ? -8.361 -17.808 2.061 1.00 95.81 72 GLU A CA 1
ATOM 547 C C . GLU A 1 72 ? -7.800 -16.386 2.206 1.00 95.81 72 GLU A C 1
ATOM 549 O O . GLU A 1 72 ? -6.793 -16.200 2.891 1.00 95.81 72 GLU A O 1
ATOM 554 N N . ASN A 1 73 ? -8.406 -15.390 1.548 1.00 96.69 73 ASN A N 1
ATOM 555 C CA . ASN A 1 73 ? -7.810 -14.074 1.354 1.00 96.69 73 ASN A CA 1
ATOM 556 C C . ASN A 1 73 ? -8.308 -13.023 2.360 1.00 96.69 73 ASN A C 1
ATOM 558 O O . ASN A 1 73 ? -9.334 -12.367 2.163 1.00 96.69 73 ASN A O 1
ATOM 562 N N . ALA A 1 74 ? -7.509 -12.781 3.399 1.00 97.31 74 ALA A N 1
ATOM 563 C CA . ALA A 1 74 ? -7.747 -11.752 4.409 1.00 97.31 74 ALA A CA 1
ATOM 564 C C . ALA A 1 74 ? -7.904 -10.343 3.822 1.00 97.31 74 ALA A C 1
ATOM 566 O O . ALA A 1 74 ? -8.663 -9.538 4.359 1.00 97.31 74 ALA A O 1
ATOM 567 N N . ALA A 1 75 ? -7.214 -10.026 2.722 1.00 96.25 75 ALA A N 1
ATOM 568 C CA . ALA A 1 75 ? -7.220 -8.679 2.162 1.00 96.25 75 ALA A CA 1
ATOM 569 C C . ALA A 1 75 ? -8.613 -8.263 1.671 1.00 96.25 75 ALA A C 1
ATOM 571 O O . ALA A 1 75 ? -9.021 -7.127 1.895 1.00 96.25 75 ALA A O 1
ATOM 572 N N . LEU A 1 76 ? -9.368 -9.186 1.064 1.00 96.38 76 LEU A N 1
ATOM 573 C CA . LEU A 1 76 ? -10.723 -8.905 0.581 1.00 96.38 76 LEU A CA 1
ATOM 574 C C . LEU A 1 76 ? -11.678 -8.605 1.739 1.00 96.38 76 LEU A C 1
ATOM 576 O O . LEU A 1 76 ? -12.461 -7.656 1.680 1.00 96.38 76 LEU A O 1
ATOM 580 N N . VAL A 1 77 ? -11.581 -9.381 2.819 1.00 97.06 77 VAL A N 1
ATOM 581 C CA . VAL A 1 77 ? -12.388 -9.174 4.029 1.00 97.06 77 VAL A CA 1
ATOM 582 C C . VAL A 1 77 ? -11.979 -7.877 4.740 1.00 97.06 77 VAL A C 1
ATOM 584 O O . VAL A 1 77 ? -12.845 -7.129 5.191 1.00 97.06 77 VAL A O 1
ATOM 587 N N . LEU A 1 78 ? -10.684 -7.538 4.770 1.00 97.19 78 LEU A N 1
ATOM 588 C CA . LEU A 1 78 ? -10.203 -6.244 5.270 1.00 97.19 78 LEU A CA 1
ATOM 589 C C . LEU A 1 78 ? -10.731 -5.067 4.443 1.00 97.19 78 LEU A C 1
ATOM 591 O O . LEU A 1 78 ? -11.138 -4.063 5.020 1.00 97.19 78 LEU A O 1
ATOM 595 N N . THR A 1 79 ? -10.799 -5.181 3.114 1.00 96.19 79 THR A N 1
ATOM 596 C CA . THR A 1 79 ? -11.422 -4.148 2.271 1.00 96.19 79 THR A CA 1
ATOM 597 C C . THR A 1 79 ? -12.891 -3.928 2.645 1.00 96.19 79 THR A C 1
ATOM 599 O O . THR A 1 79 ? -13.335 -2.782 2.724 1.00 96.19 79 THR A O 1
ATOM 602 N N . GLN A 1 80 ? -13.634 -4.996 2.950 1.00 96.62 80 GLN A N 1
ATOM 603 C CA . GLN A 1 80 ? -15.012 -4.888 3.449 1.00 96.62 80 GLN A CA 1
ATOM 604 C C . GLN A 1 80 ? -15.063 -4.203 4.823 1.00 96.62 80 GLN A C 1
ATOM 606 O O . GLN A 1 80 ? -15.915 -3.347 5.044 1.00 96.62 80 GLN A O 1
ATOM 611 N N . ALA A 1 81 ? -14.132 -4.524 5.726 1.00 97.75 81 ALA A N 1
ATOM 612 C CA . ALA A 1 81 ? -14.019 -3.861 7.025 1.00 97.75 81 ALA A CA 1
ATOM 613 C C . ALA A 1 81 ? -13.760 -2.351 6.880 1.00 97.75 81 ALA A C 1
ATOM 615 O O . ALA A 1 81 ? -14.419 -1.544 7.533 1.00 97.75 81 ALA A O 1
ATOM 616 N N . PHE A 1 82 ? -12.862 -1.947 5.977 1.00 96.00 82 PHE A N 1
ATOM 617 C CA . PHE A 1 82 ? -12.592 -0.533 5.707 1.00 96.00 82 PHE A CA 1
ATOM 618 C C . PHE A 1 82 ? -13.808 0.203 5.140 1.00 96.00 82 PHE A C 1
ATOM 620 O O . PHE A 1 82 ? -14.050 1.346 5.517 1.00 96.00 82 PHE A O 1
ATOM 627 N N . ALA A 1 83 ? -14.616 -0.451 4.301 1.00 97.31 83 ALA A N 1
ATOM 628 C CA . ALA A 1 83 ? -15.858 0.131 3.788 1.00 97.31 83 ALA A CA 1
ATOM 629 C C . ALA A 1 83 ? -16.908 0.394 4.888 1.00 97.31 83 ALA A C 1
ATOM 631 O O . ALA A 1 83 ? -17.781 1.247 4.721 1.00 97.31 83 ALA A O 1
ATOM 632 N N . LEU A 1 84 ? -16.828 -0.319 6.017 1.00 97.94 84 LEU A N 1
ATOM 633 C CA . LEU A 1 84 ? -17.706 -0.115 7.170 1.00 97.94 84 LEU A CA 1
ATOM 634 C C . LEU A 1 84 ? -17.242 1.018 8.088 1.00 97.94 84 LEU A C 1
ATOM 636 O O . LEU A 1 84 ? -18.044 1.471 8.908 1.00 97.94 84 LEU A O 1
ATOM 640 N N . MET A 1 85 ? -15.993 1.481 7.966 1.00 97.00 85 MET A N 1
ATOM 641 C CA . MET A 1 85 ? -15.460 2.510 8.853 1.00 97.00 85 MET A CA 1
ATOM 642 C C . MET A 1 85 ? -16.256 3.812 8.774 1.00 97.00 85 MET A C 1
ATOM 644 O O . MET A 1 85 ? -16.686 4.266 7.712 1.00 97.00 85 MET A O 1
ATOM 648 N N . ARG A 1 86 ? -16.421 4.440 9.934 1.00 97.00 86 ARG A N 1
ATOM 649 C CA . ARG A 1 86 ? -17.107 5.716 10.115 1.00 97.00 86 ARG A CA 1
ATOM 650 C C . ARG A 1 86 ? -16.220 6.666 10.901 1.00 97.00 86 ARG A C 1
ATOM 652 O O . ARG A 1 86 ? -15.417 6.257 11.737 1.00 97.00 86 ARG A O 1
ATOM 659 N N . THR A 1 87 ? -16.421 7.953 10.653 1.00 96.62 87 THR A N 1
ATOM 660 C CA . THR A 1 87 ? -15.842 9.020 11.466 1.00 96.62 87 THR A CA 1
ATOM 661 C C . THR A 1 87 ? -16.936 9.820 12.159 1.00 96.62 87 THR A C 1
ATOM 663 O O . THR A 1 87 ? -18.110 9.737 11.791 1.00 96.62 87 THR A O 1
ATOM 666 N N . PHE A 1 88 ? -16.555 10.586 13.178 1.00 97.19 88 PHE A N 1
ATOM 667 C CA . PHE A 1 88 ? -17.470 11.517 13.822 1.00 97.19 88 PHE A CA 1
ATOM 668 C C . PHE A 1 88 ? -17.902 12.621 12.844 1.00 97.19 88 PHE A C 1
ATOM 670 O O . PHE A 1 88 ? -17.084 13.088 12.051 1.00 97.19 88 PHE A O 1
ATOM 677 N N . PRO A 1 89 ? -19.155 13.098 12.923 1.00 95.75 89 PRO A N 1
ATOM 678 C CA . PRO A 1 89 ? -19.635 14.206 12.096 1.00 95.75 89 PRO A CA 1
ATOM 679 C C . PRO A 1 89 ? -19.148 15.585 12.584 1.00 95.75 89 PRO A C 1
ATOM 681 O O . PRO A 1 89 ? -19.497 16.602 11.994 1.00 95.75 89 PRO A O 1
ATOM 684 N N . ASP A 1 90 ? -18.384 15.632 13.677 1.00 96.19 90 ASP A N 1
ATOM 685 C CA . ASP A 1 90 ? -17.996 16.848 14.391 1.00 96.19 90 ASP A CA 1
ATOM 686 C C . ASP A 1 90 ? -16.470 16.937 14.610 1.00 96.19 90 ASP A C 1
ATOM 688 O O . ASP A 1 90 ? -15.683 16.147 14.073 1.00 96.19 90 ASP A O 1
ATOM 692 N N . GLN A 1 91 ? -16.033 17.921 15.407 1.00 95.00 91 GLN A N 1
ATOM 693 C CA . GLN A 1 91 ? -14.620 18.194 15.689 1.00 95.00 91 GLN A CA 1
ATOM 694 C C . GLN A 1 91 ? -13.853 16.974 16.222 1.00 95.00 91 GLN A C 1
ATOM 696 O O . GLN A 1 91 ? -12.648 16.870 15.971 1.00 95.00 91 GLN A O 1
ATOM 701 N N . ARG A 1 92 ? -14.523 16.011 16.869 1.00 96.12 92 ARG A N 1
ATOM 702 C CA . ARG A 1 92 ? -13.879 14.791 17.375 1.00 96.12 92 ARG A CA 1
ATOM 703 C C . ARG A 1 92 ? -13.171 14.004 16.274 1.00 96.12 92 ARG A C 1
ATOM 705 O O . ARG A 1 92 ? -12.160 13.366 16.550 1.00 96.12 92 ARG A O 1
ATOM 712 N N . SER A 1 93 ? -13.626 14.087 15.018 1.00 95.69 93 SER A N 1
ATOM 713 C CA . SER A 1 93 ? -12.924 13.481 13.874 1.00 95.69 93 SER A CA 1
ATOM 714 C C . SER A 1 93 ? -11.495 14.022 13.737 1.00 95.69 93 SER A C 1
ATOM 716 O O . SER A 1 93 ? -10.550 13.264 13.524 1.00 95.69 93 SER A O 1
ATOM 718 N N . ASN A 1 94 ? -11.310 15.334 13.914 1.00 96.38 94 ASN A N 1
ATOM 719 C CA . ASN A 1 94 ? -9.988 15.962 13.870 1.00 96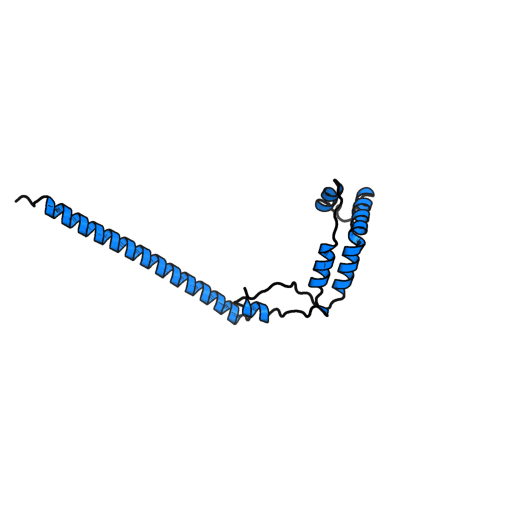.38 94 ASN A CA 1
ATOM 720 C C . ASN A 1 94 ? -9.137 15.580 15.085 1.00 96.38 94 ASN A C 1
ATOM 722 O O . ASN A 1 94 ? -7.923 15.422 14.958 1.00 96.38 94 ASN A O 1
ATOM 726 N N . GLU A 1 95 ? -9.763 15.431 16.252 1.00 95.44 95 GLU A N 1
ATOM 727 C CA . GLU A 1 95 ? -9.087 15.040 17.492 1.00 95.44 95 GLU A CA 1
ATOM 728 C C . GLU A 1 95 ? -8.554 13.606 17.419 1.00 95.44 95 GLU A C 1
ATOM 730 O O . GLU A 1 95 ? -7.418 13.364 17.825 1.00 95.44 95 GLU A O 1
ATOM 735 N N . VAL A 1 96 ? -9.320 12.679 16.830 1.00 95.50 96 VAL A N 1
ATOM 736 C CA . VAL A 1 96 ? -8.868 11.306 16.553 1.00 95.50 96 VAL A CA 1
ATOM 737 C C . VAL A 1 96 ? -7.757 11.302 15.502 1.00 95.50 96 VAL A C 1
ATOM 739 O O . VAL A 1 96 ? -6.700 10.718 15.731 1.00 95.50 96 VAL A O 1
ATOM 742 N N . ALA A 1 97 ? -7.943 11.996 14.373 1.00 94.12 97 ALA A N 1
ATOM 743 C CA . ALA A 1 97 ? -6.960 12.022 13.286 1.00 94.12 97 ALA A CA 1
ATOM 744 C C . ALA A 1 97 ? -5.604 12.624 13.703 1.00 94.12 97 ALA A C 1
ATOM 746 O O . ALA A 1 97 ? -4.564 12.268 13.153 1.00 94.12 97 ALA A O 1
ATOM 747 N N . ARG A 1 98 ? -5.607 13.546 14.673 1.00 95.06 98 ARG A N 1
ATOM 748 C CA . ARG A 1 98 ? -4.406 14.228 15.186 1.00 95.06 98 ARG A CA 1
ATOM 749 C C . ARG A 1 98 ? -4.023 13.768 16.590 1.00 95.06 98 ARG A C 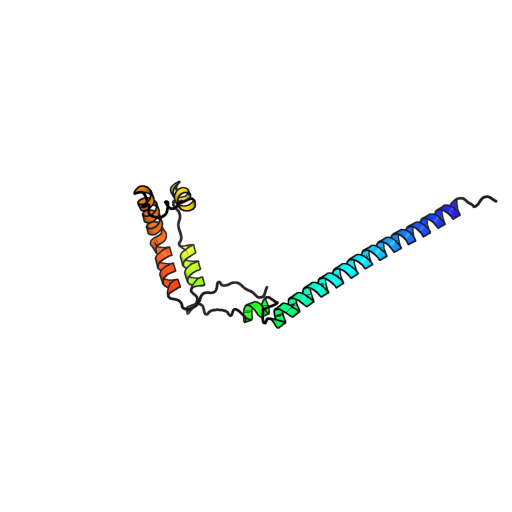1
ATOM 751 O O . ARG A 1 98 ? -3.287 14.473 17.287 1.00 95.06 98 ARG A O 1
ATOM 758 N N . PHE A 1 99 ? -4.532 12.616 17.017 1.00 94.81 99 PHE A N 1
ATOM 759 C CA . PHE A 1 99 ? -4.325 12.110 18.360 1.00 94.81 99 PHE A CA 1
ATOM 760 C C . PHE A 1 99 ? -2.831 11.936 18.661 1.00 94.81 99 PHE A C 1
ATOM 762 O O . PHE A 1 99 ? -2.106 11.244 17.946 1.00 94.81 99 PHE A O 1
ATOM 769 N N . LYS A 1 100 ? -2.368 12.552 19.753 1.00 94.19 100 LYS A N 1
ATOM 770 C CA . LYS A 1 100 ? -1.003 12.381 20.260 1.00 94.19 100 LYS A CA 1
ATOM 771 C C . LYS A 1 100 ? -1.031 11.489 21.502 1.00 94.19 100 LYS A C 1
ATOM 773 O O . LYS A 1 100 ? -1.610 11.911 22.520 1.00 94.19 100 LYS A O 1
ATOM 778 N N . PRO A 1 101 ? -0.421 10.288 21.448 1.00 91.94 101 PRO A N 1
ATOM 779 C CA . PRO A 1 101 ? -0.318 9.438 22.622 1.00 91.94 101 PRO A CA 1
ATOM 780 C C . PRO A 1 101 ? 0.485 10.157 23.718 1.00 91.94 101 PRO A C 1
ATOM 782 O O . PRO A 1 101 ? 1.376 10.956 23.408 1.00 91.94 101 PRO A O 1
ATOM 785 N N . PRO A 1 102 ? 0.151 9.931 24.998 1.00 93.12 102 PRO A N 1
ATOM 786 C CA . PRO A 1 102 ? 0.895 10.508 26.105 1.00 93.12 102 PRO A CA 1
ATOM 787 C C . PRO A 1 102 ? 2.330 9.952 26.132 1.00 93.12 102 PRO A C 1
ATOM 789 O O . PRO A 1 102 ? 2.598 8.900 25.539 1.00 93.12 102 PRO A O 1
ATOM 792 N N . PRO A 1 103 ? 3.265 10.632 26.820 1.00 95.00 103 PRO A N 1
ATOM 793 C CA . PRO A 1 103 ? 4.590 10.088 27.073 1.00 95.00 103 PRO A CA 1
ATOM 794 C C . PRO A 1 103 ? 4.511 8.680 27.663 1.00 95.00 103 PRO A C 1
ATOM 796 O O . PRO A 1 103 ? 3.599 8.350 28.423 1.00 95.00 103 PRO A O 1
ATOM 799 N N . ARG A 1 104 ? 5.492 7.843 27.325 1.00 93.19 104 ARG A N 1
ATOM 800 C CA . ARG A 1 104 ? 5.570 6.471 27.832 1.00 93.19 104 ARG A CA 1
ATOM 801 C C . ARG A 1 104 ? 5.492 6.468 29.363 1.00 93.19 104 ARG A C 1
ATOM 803 O O . ARG A 1 104 ? 6.208 7.215 30.019 1.00 93.19 104 ARG A O 1
ATOM 810 N N . GLY A 1 105 ? 4.634 5.611 29.910 1.00 93.62 105 GLY A N 1
ATOM 811 C CA . GLY A 1 105 ? 4.411 5.496 31.354 1.00 93.62 105 GLY A CA 1
ATOM 812 C C . GLY A 1 105 ? 3.378 6.472 31.924 1.00 93.62 105 GLY A C 1
ATOM 813 O O . GLY A 1 105 ? 2.992 6.311 33.076 1.00 93.62 105 GLY A O 1
ATOM 814 N N . GLN A 1 106 ? 2.885 7.437 31.141 1.00 95.25 106 GLN A N 1
ATOM 815 C CA . GLN A 1 106 ? 1.768 8.288 31.550 1.00 95.25 106 GLN A CA 1
ATOM 816 C C . GLN A 1 106 ? 0.433 7.719 31.049 1.00 95.25 106 GLN A C 1
ATOM 818 O O . GLN A 1 106 ? 0.353 7.262 29.903 1.00 95.25 106 GLN A O 1
ATOM 823 N N . PRO A 1 107 ? -0.629 7.751 31.875 1.00 94.88 107 PRO A N 1
ATOM 824 C CA . PRO A 1 107 ? -1.942 7.282 31.463 1.00 94.88 107 PRO A CA 1
ATOM 825 C C . PRO A 1 107 ? -2.596 8.240 30.461 1.00 94.88 107 PRO A C 1
ATOM 827 O O . PRO A 1 107 ? -2.244 9.417 30.341 1.00 94.88 107 PRO A O 1
ATOM 830 N N . LEU A 1 108 ? -3.605 7.733 29.754 1.00 95.44 108 LEU A N 1
ATOM 831 C CA . LEU A 1 108 ? -4.525 8.576 29.001 1.00 95.44 108 LEU A CA 1
ATOM 832 C C . LEU A 1 108 ? -5.396 9.388 29.963 1.00 95.44 108 LEU A C 1
ATOM 834 O O . LEU A 1 108 ? -5.851 8.872 30.981 1.00 95.44 108 LEU A O 1
ATOM 838 N N . THR A 1 109 ? -5.653 10.653 29.624 1.00 95.06 109 THR A N 1
ATOM 839 C CA . THR A 1 109 ? -6.634 11.459 30.360 1.00 95.06 109 THR A CA 1
ATOM 840 C C . THR A 1 109 ? -8.042 10.884 30.158 1.00 95.06 109 THR A C 1
ATOM 842 O O . THR A 1 109 ? -8.294 10.275 29.112 1.00 95.06 109 THR A O 1
ATOM 845 N N . PRO A 1 110 ? -8.980 11.095 31.101 1.00 96.38 110 PRO A N 1
ATOM 846 C CA . PRO A 1 110 ? -10.348 10.584 30.981 1.00 96.38 110 PRO A CA 1
ATOM 847 C C . PRO A 1 110 ? -11.025 10.962 29.656 1.00 96.38 110 PRO A C 1
ATOM 849 O O . PRO A 1 110 ? -11.610 10.104 28.999 1.00 96.38 110 PRO A O 1
ATOM 852 N N . ASP A 1 111 ? -10.845 12.202 29.198 1.00 94.25 111 ASP A N 1
ATOM 853 C CA . ASP A 1 111 ? -11.412 12.679 27.930 1.00 94.25 111 ASP A CA 1
ATOM 854 C C . ASP A 1 111 ? -10.844 11.938 26.716 1.00 94.25 111 ASP A C 1
ATOM 856 O O . ASP A 1 111 ? -11.577 11.593 25.792 1.00 94.25 111 ASP A O 1
ATOM 860 N N . LYS A 1 112 ? -9.540 11.628 26.727 1.00 95.12 112 LYS A N 1
ATOM 861 C CA . LYS A 1 112 ? -8.895 10.843 25.664 1.00 95.12 112 LYS A CA 1
ATOM 862 C C . LYS A 1 112 ? -9.383 9.400 25.664 1.00 95.12 112 LYS A C 1
ATOM 864 O O . LYS A 1 112 ? -9.619 8.846 24.594 1.00 95.12 112 LYS A O 1
ATOM 869 N N . VAL A 1 113 ? -9.541 8.797 26.844 1.00 96.25 113 VAL A N 1
ATOM 870 C CA . VAL A 1 113 ? -10.120 7.451 26.969 1.00 96.25 113 VAL A CA 1
ATOM 871 C C . VAL A 1 113 ? -11.531 7.448 26.401 1.00 96.25 113 VAL A C 1
ATOM 873 O O . VAL A 1 113 ? -11.856 6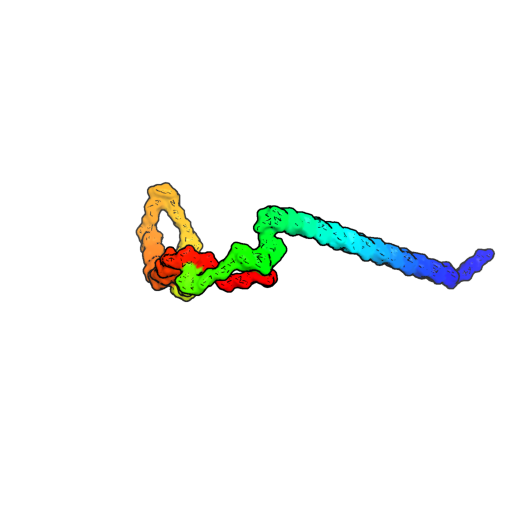.573 25.600 1.00 96.25 113 VAL A O 1
ATOM 876 N N . LYS A 1 114 ? -12.345 8.449 26.751 1.00 96.69 114 LYS A N 1
ATOM 877 C CA . LYS A 1 114 ? -13.706 8.579 26.239 1.00 96.69 114 LYS A CA 1
ATOM 878 C C . LYS A 1 114 ? -13.728 8.743 24.718 1.00 96.69 114 LYS A C 1
ATOM 880 O O . LYS A 1 114 ? -14.434 7.994 24.053 1.00 96.69 114 LYS A O 1
ATOM 885 N N . LEU A 1 115 ? -12.933 9.662 24.166 1.00 96.94 115 LEU A N 1
ATOM 886 C CA . LEU A 1 115 ? -12.844 9.908 22.723 1.00 96.94 115 LEU A CA 1
ATOM 887 C C . LEU A 1 115 ? -12.516 8.626 21.946 1.00 96.94 115 LEU A C 1
ATOM 889 O O . LEU A 1 115 ? -13.182 8.303 20.964 1.00 96.94 115 LEU A O 1
ATOM 893 N N . LEU A 1 116 ? -11.498 7.888 22.398 1.00 96.44 116 LEU A N 1
ATOM 894 C CA . LEU A 1 116 ? -11.081 6.645 21.755 1.00 96.44 116 LEU A CA 1
ATOM 895 C C . LEU A 1 116 ? -12.120 5.536 21.933 1.00 96.44 116 LEU A C 1
ATOM 897 O O . LEU A 1 116 ? -12.410 4.830 20.974 1.00 96.44 116 LEU A O 1
ATOM 901 N N . SER A 1 117 ? -12.713 5.406 23.121 1.00 97.31 117 SER A N 1
ATOM 902 C CA . SER A 1 117 ? -13.766 4.414 23.379 1.00 97.31 117 SER A CA 1
ATOM 903 C C . SER A 1 117 ? -14.987 4.663 22.494 1.00 97.31 117 SER A C 1
ATOM 905 O O . SER A 1 117 ? -15.487 3.738 21.861 1.00 97.31 117 SER A O 1
ATOM 907 N N . ASP A 1 118 ? -1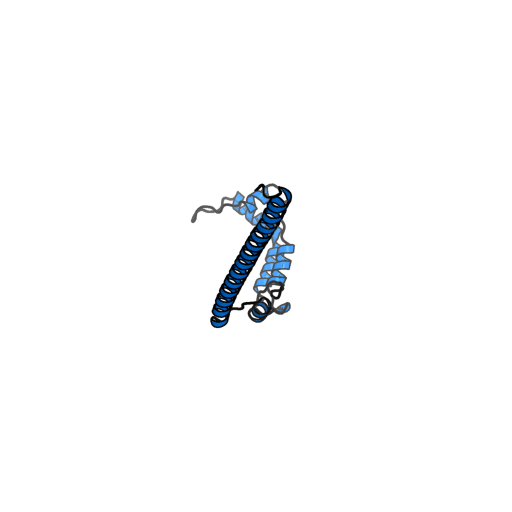5.421 5.920 22.378 1.00 97.56 118 ASP A N 1
ATOM 908 C CA . ASP A 1 118 ? -16.511 6.315 21.487 1.00 97.56 118 ASP A CA 1
ATOM 909 C C . ASP A 1 118 ? -16.169 5.989 20.019 1.00 97.56 118 ASP A C 1
ATOM 911 O O . ASP A 1 118 ? -17.028 5.503 19.285 1.00 97.56 118 ASP A O 1
ATOM 915 N N . TYR A 1 119 ? -14.923 6.220 19.582 1.00 97.56 119 TYR A N 1
ATOM 916 C CA . TYR A 1 119 ? -14.497 5.951 18.203 1.00 97.56 119 TYR A CA 1
ATOM 917 C C . TYR A 1 119 ? -14.410 4.453 17.888 1.00 97.56 119 TYR A C 1
ATOM 919 O O . TYR A 1 119 ? -14.786 4.028 16.793 1.00 97.56 119 TYR A O 1
ATOM 927 N N . LEU A 1 120 ? -13.947 3.647 18.849 1.00 96.88 120 LEU A N 1
ATOM 928 C CA . LEU A 1 120 ? -13.940 2.187 18.747 1.00 96.88 120 LEU A CA 1
ATOM 929 C C . LEU A 1 120 ? -15.368 1.643 18.674 1.00 96.88 120 LEU A C 1
ATOM 931 O O . LEU A 1 120 ? -15.659 0.841 17.793 1.00 96.88 120 LEU A O 1
ATOM 935 N N . ASN A 1 121 ? -16.269 2.134 19.528 1.00 97.94 121 ASN A N 1
ATOM 936 C CA . ASN A 1 121 ? -17.681 1.746 19.513 1.00 97.94 121 ASN A CA 1
ATOM 937 C C . ASN A 1 121 ? -18.366 2.134 18.196 1.00 97.94 121 ASN A C 1
ATOM 939 O O . ASN A 1 121 ? -19.092 1.329 17.619 1.00 97.94 121 ASN A O 1
ATOM 943 N N . LEU A 1 122 ? -18.089 3.336 17.676 1.00 97.94 122 LEU A N 1
ATOM 944 C CA . LEU A 1 122 ? -18.579 3.788 16.369 1.00 97.94 122 LEU A CA 1
ATOM 945 C C . LEU A 1 122 ? -18.145 2.852 15.226 1.00 97.94 122 LEU A C 1
ATOM 947 O O . LEU A 1 122 ? -18.869 2.692 14.246 1.00 97.94 122 LEU A O 1
ATOM 951 N N . ASN A 1 123 ? -16.971 2.233 15.358 1.00 98.31 123 ASN A N 1
ATOM 952 C CA . ASN A 1 123 ? -16.377 1.344 14.364 1.00 98.31 123 ASN A CA 1
ATOM 953 C C . ASN A 1 123 ? -16.454 -0.142 14.754 1.00 98.31 123 ASN A C 1
ATOM 955 O O . ASN A 1 123 ? -15.758 -0.955 14.148 1.00 98.31 123 ASN A O 1
ATOM 959 N N . ALA A 1 124 ? -17.303 -0.523 15.716 1.00 98.25 124 ALA A N 1
ATOM 960 C CA . ALA A 1 124 ? -17.380 -1.897 16.217 1.00 98.25 124 ALA A CA 1
ATOM 961 C C . ALA A 1 124 ? -17.621 -2.919 15.091 1.00 98.25 124 ALA A C 1
ATOM 963 O O . ALA A 1 124 ? -16.874 -3.885 14.977 1.00 98.25 124 ALA A O 1
ATOM 964 N N . ALA A 1 125 ? -18.566 -2.649 14.183 1.00 98.12 125 ALA A N 1
ATOM 965 C CA . ALA A 1 125 ? -18.841 -3.522 13.037 1.00 98.12 125 ALA A CA 1
ATOM 966 C C . ALA A 1 125 ? -17.639 -3.664 12.079 1.00 98.12 125 ALA A C 1
ATOM 968 O O . ALA A 1 125 ? -17.387 -4.742 11.543 1.00 98.12 125 ALA A O 1
ATOM 969 N N . ALA A 1 126 ? -16.867 -2.591 11.873 1.00 98.25 126 ALA A N 1
ATOM 970 C CA . ALA A 1 126 ? -15.645 -2.646 11.072 1.00 98.25 126 ALA A CA 1
ATOM 971 C C . ALA A 1 126 ? -14.563 -3.489 11.768 1.00 98.25 126 ALA A C 1
ATOM 973 O O . ALA A 1 126 ? -13.891 -4.287 11.118 1.00 98.25 126 ALA A O 1
ATOM 974 N N . LEU A 1 127 ? -14.417 -3.352 13.090 1.00 98.12 127 LEU A N 1
ATOM 975 C CA . LEU A 1 127 ? -13.465 -4.128 13.888 1.00 98.12 127 LEU A CA 1
ATOM 976 C C . LEU A 1 127 ? -13.836 -5.613 13.950 1.00 98.12 127 LEU A C 1
ATOM 978 O O . LEU A 1 127 ? -12.956 -6.456 13.804 1.00 98.12 127 LEU A O 1
ATOM 982 N N . GLU A 1 128 ? -15.120 -5.945 14.097 1.00 98.19 128 GLU A N 1
ATOM 983 C CA . GLU A 1 128 ? -15.615 -7.324 14.010 1.00 98.19 128 GLU A CA 1
ATOM 984 C C . GLU A 1 128 ? -15.310 -7.929 12.639 1.00 98.19 128 GLU A C 1
ATOM 986 O O . GLU A 1 128 ? -14.757 -9.028 12.551 1.00 98.19 128 GLU A O 1
ATOM 991 N N . LYS A 1 129 ? -15.559 -7.176 11.560 1.00 98.19 129 LYS A N 1
ATOM 992 C CA . LYS A 1 129 ? -15.241 -7.633 10.205 1.00 98.19 129 LYS A CA 1
ATOM 993 C C . LYS A 1 129 ? -13.736 -7.818 9.991 1.00 98.19 129 LYS A C 1
ATOM 995 O O . LYS A 1 129 ? -13.310 -8.799 9.384 1.00 98.19 129 LYS A O 1
ATOM 1000 N N . ALA A 1 130 ? -12.910 -6.924 10.532 1.00 97.75 130 ALA A N 1
ATOM 1001 C CA . ALA A 1 130 ? -11.457 -7.081 10.517 1.00 97.75 130 ALA A CA 1
ATOM 1002 C C . ALA A 1 130 ? -11.005 -8.307 11.335 1.00 97.75 130 ALA A C 1
ATOM 1004 O O . ALA A 1 130 ? -10.071 -9.004 10.937 1.00 97.75 130 ALA A O 1
ATOM 1005 N N . ALA A 1 131 ? -11.693 -8.620 12.438 1.00 97.69 131 ALA A N 1
ATOM 1006 C CA . ALA A 1 131 ? -11.433 -9.808 13.246 1.00 97.69 131 ALA A CA 1
ATOM 1007 C C . ALA A 1 131 ? -11.796 -11.122 12.524 1.00 97.69 131 ALA A C 1
ATOM 1009 O O . ALA A 1 131 ? -11.225 -12.169 12.831 1.00 97.69 131 ALA A O 1
ATOM 1010 N N . GLU A 1 132 ? -12.713 -11.105 11.551 1.00 97.06 132 GLU A N 1
ATOM 1011 C CA . GLU A 1 132 ? -12.909 -12.234 10.630 1.00 97.06 132 GLU A CA 1
ATOM 1012 C C . GLU A 1 132 ? -11.708 -12.399 9.694 1.00 97.06 132 GLU A C 1
ATOM 1014 O O . GLU A 1 132 ? -11.225 -13.514 9.505 1.00 97.06 132 GLU A O 1
ATOM 1019 N N . ALA A 1 133 ? -11.190 -11.293 9.153 1.00 96.62 133 ALA A N 1
ATOM 1020 C CA . ALA A 1 133 ? -10.090 -11.317 8.193 1.00 96.62 133 ALA A CA 1
ATOM 1021 C C . ALA A 1 133 ? -8.802 -11.920 8.772 1.00 96.62 133 ALA A C 1
ATOM 1023 O O . ALA A 1 133 ? -8.140 -12.702 8.096 1.00 96.62 133 ALA A O 1
ATOM 1024 N N . ILE A 1 134 ? -8.459 -11.610 10.029 1.00 94.69 134 ILE A N 1
ATOM 1025 C CA . ILE A 1 134 ? -7.237 -12.129 10.678 1.00 94.69 134 ILE A CA 1
ATOM 1026 C C . ILE A 1 134 ? -7.254 -13.648 10.902 1.00 94.69 134 ILE A C 1
ATOM 1028 O O . ILE A 1 134 ? -6.221 -14.225 11.229 1.00 94.69 134 ILE A O 1
ATOM 1032 N N . LYS A 1 135 ? -8.414 -14.301 10.748 1.00 96.69 135 LYS A N 1
ATOM 1033 C CA . LYS A 1 135 ? -8.536 -15.765 10.821 1.00 96.69 135 LYS A CA 1
ATOM 1034 C C . LYS A 1 135 ? -8.155 -16.440 9.504 1.00 96.69 135 LYS A C 1
ATOM 1036 O O . LYS A 1 135 ? -7.982 -17.656 9.483 1.00 96.69 135 LYS A O 1
ATOM 1041 N N . LEU A 1 136 ? -8.057 -15.680 8.412 1.00 96.75 136 LEU A N 1
ATOM 1042 C CA . LEU A 1 136 ? -7.716 -16.212 7.101 1.00 96.75 136 LEU A CA 1
ATOM 1043 C C . LEU A 1 136 ? -6.194 -16.381 6.959 1.00 96.75 136 LEU A C 1
ATOM 1045 O O . LEU A 1 136 ? -5.427 -15.530 7.411 1.00 96.75 136 LEU A O 1
ATOM 1049 N N . PRO A 1 137 ? -5.736 -17.482 6.338 1.00 95.38 137 PRO A N 1
ATOM 1050 C CA . PRO A 1 137 ? -4.331 -17.886 6.380 1.00 95.38 137 PRO A CA 1
ATOM 1051 C C . PRO A 1 137 ? -3.421 -17.067 5.459 1.00 95.38 137 PRO A C 1
ATOM 1053 O O . PRO A 1 137 ? -2.199 -17.115 5.599 1.00 95.38 137 PRO A O 1
ATOM 1056 N N . LYS A 1 138 ? -3.987 -16.359 4.479 1.00 95.75 138 LYS A N 1
ATOM 1057 C CA . LYS A 1 138 ? -3.242 -15.641 3.443 1.00 95.75 138 LYS A CA 1
ATOM 1058 C C . LYS A 1 138 ? -3.838 -14.253 3.245 1.00 95.75 138 LYS A C 1
ATOM 1060 O O . LYS A 1 138 ? -4.982 -13.989 3.592 1.00 95.75 138 LYS A O 1
ATOM 1065 N N . SER A 1 139 ? -3.055 -13.344 2.675 1.00 94.38 139 SER A N 1
ATOM 1066 C CA . SER A 1 139 ? -3.496 -11.974 2.417 1.00 94.38 139 SER A CA 1
ATOM 1067 C C . SER A 1 139 ? -2.841 -11.450 1.151 1.00 94.38 139 SER A C 1
ATOM 1069 O O . SER A 1 139 ? -1.612 -11.391 1.070 1.00 94.38 139 SER A O 1
ATOM 1071 N N . ARG A 1 140 ? -3.659 -11.088 0.160 1.00 93.00 140 ARG A N 1
ATOM 1072 C CA . ARG A 1 140 ? -3.217 -10.415 -1.061 1.00 93.00 140 ARG A CA 1
ATOM 1073 C C . ARG A 1 140 ? -4.322 -9.511 -1.598 1.00 93.00 140 ARG A C 1
ATOM 1075 O O . ARG A 1 140 ? -5.398 -9.988 -1.946 1.00 93.00 140 ARG A O 1
ATOM 1082 N N . TYR A 1 141 ? -4.046 -8.218 -1.731 1.00 91.25 141 TYR A N 1
ATOM 1083 C CA . TYR A 1 141 ? -4.990 -7.299 -2.368 1.00 91.25 141 TYR A CA 1
ATOM 1084 C C . TYR A 1 141 ? -5.196 -7.645 -3.854 1.00 91.25 141 TYR A C 1
ATOM 1086 O O . TYR A 1 141 ? -4.244 -8.087 -4.507 1.00 91.25 141 TYR A O 1
ATOM 1094 N N . PRO A 1 142 ? -6.409 -7.436 -4.400 1.00 87.69 142 PRO A N 1
ATOM 1095 C CA . PRO A 1 142 ? -6.754 -7.758 -5.783 1.00 87.69 142 PRO A CA 1
ATOM 1096 C C . PRO A 1 142 ? -6.183 -6.703 -6.745 1.00 87.69 142 PRO A C 1
ATOM 1098 O O . PRO A 1 142 ? -6.913 -5.916 -7.341 1.00 87.69 142 PRO A O 1
ATOM 1101 N N . ILE A 1 143 ? -4.855 -6.658 -6.849 1.00 88.00 143 ILE A N 1
ATOM 1102 C CA . ILE A 1 143 ? -4.122 -5.823 -7.801 1.00 88.00 143 ILE A CA 1
ATOM 1103 C C . ILE A 1 143 ? -3.566 -6.693 -8.926 1.00 88.00 143 ILE A C 1
ATOM 1105 O O . ILE A 1 143 ? -3.015 -7.772 -8.680 1.00 88.00 143 ILE A O 1
ATOM 1109 N N . ASP A 1 144 ? -3.705 -6.206 -10.155 1.00 86.12 144 ASP A N 1
ATOM 1110 C CA . ASP A 1 144 ? -3.064 -6.813 -11.314 1.00 86.12 144 ASP A CA 1
ATOM 1111 C C . ASP A 1 144 ? -1.605 -6.359 -11.371 1.00 86.12 144 ASP A C 1
ATOM 1113 O O . ASP A 1 144 ? -1.310 -5.179 -11.554 1.00 86.12 144 ASP A O 1
ATOM 1117 N N . LEU A 1 145 ? -0.697 -7.309 -11.154 1.00 87.69 145 LEU A N 1
ATOM 1118 C CA . LEU A 1 145 ? 0.741 -7.062 -11.164 1.00 87.69 145 LEU A CA 1
ATOM 1119 C C . LEU A 1 145 ? 1.345 -7.184 -12.565 1.00 87.69 145 LEU A C 1
ATOM 1121 O O . LEU A 1 145 ? 2.524 -6.892 -12.709 1.00 87.69 145 LEU A O 1
ATOM 1125 N N . ALA A 1 146 ? 0.580 -7.609 -13.575 1.00 87.06 146 ALA A N 1
ATOM 1126 C CA . ALA A 1 146 ? 1.076 -7.871 -14.924 1.00 87.06 146 ALA A CA 1
ATOM 1127 C C . ALA A 1 146 ? 1.006 -6.668 -15.885 1.00 87.06 146 ALA A C 1
ATOM 1129 O O . ALA A 1 146 ? 1.310 -6.843 -17.066 1.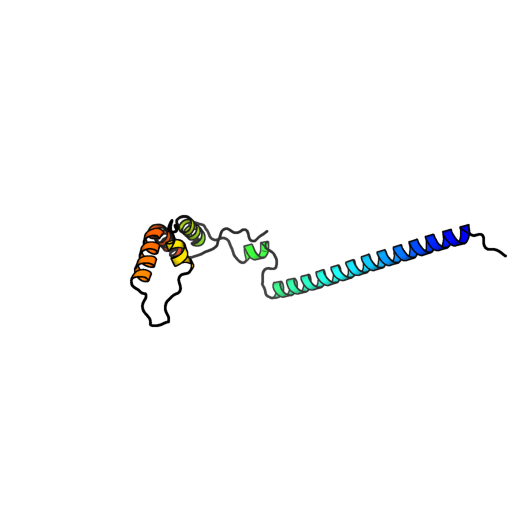00 87.06 146 ALA A O 1
ATOM 1130 N N . GLN A 1 147 ? 0.611 -5.490 -15.390 1.00 71.19 147 GLN A N 1
ATOM 1131 C CA . GLN A 1 147 ? 0.480 -4.258 -16.181 1.00 71.19 147 GLN A CA 1
ATOM 1132 C C . GLN A 1 147 ? 1.816 -3.715 -16.699 1.00 71.19 147 GLN A C 1
ATOM 1134 O O . GLN A 1 147 ? 2.849 -3.877 -16.006 1.00 71.19 147 GLN A O 1
#